Protein AF-A0A537LFT1-F1 (afdb_monomer)

Radius of gyration: 19.48 Å; Cα contacts (8 Å, |Δi|>4): 38; chains: 1; bounding box: 49×19×50 Å

Sequence (87 aa):
MVTQPVSQRYLRLVLVASAVGTVIEWYDFYIFGSLARVLSQQFFSKANPVAAFLETVALFTIGFLIRPLGALVFGRIGDVIGRKYTF

Secondary structure (DSSP, 8-state):
---PPPPHHHHHHHHHHHHHHHHHHHHHHHHHHHHHHHHHHHHS-TT-HHHHHHHHHHHHHHHHHHHHHHHHHHHHHHHHH-GGGT-

InterPro domains:
  IPR005828 Major facilitator, sugar transporter-like [PF00083] (15-86)
  IPR020846 Major facilitator superfamily domain [PS50850] (14-87)
  IPR036259 MFS transporter superfamily [G3DSA:1.20.1250.20] (11-87)
  IPR036259 MFS transporter superfamily [SSF103473] (4-87)

pLDDT: mean 91.59, std 8.17, range [48.75, 97.19]

Foldseek 3Di:
DDDDDDDPVVVVVVVVVVVVVVVVVVVVLVVLVVCLLVCLVVPHDPPDSVVSSVVSVVVSVVVVVCVVVLCVVLVVVCVVVNVVVSD

Structure (mmCIF, N/CA/C/O backbone):
data_AF-A0A537LFT1-F1
#
_entry.id   AF-A0A537LFT1-F1
#
loop_
_atom_site.group_PDB
_atom_site.id
_atom_site.type_symbol
_atom_site.label_atom_id
_atom_site.label_alt_id
_atom_site.label_comp_id
_atom_site.label_asym_id
_atom_site.label_entity_id
_atom_site.label_seq_id
_atom_site.pdbx_PDB_ins_code
_atom_site.Cartn_x
_atom_site.Cartn_y
_atom_site.Cartn_z
_atom_site.occupancy
_atom_site.B_iso_or_equiv
_atom_site.auth_seq_id
_atom_site.auth_comp_id
_atom_site.auth_asym_id
_atom_site.auth_atom_id
_atom_site.pdbx_PDB_model_num
ATOM 1 N N . MET A 1 1 ? -32.763 2.506 22.654 1.00 48.75 1 MET A N 1
ATOM 2 C CA . MET A 1 1 ? -31.382 2.058 22.937 1.00 48.75 1 MET A CA 1
ATOM 3 C C . MET A 1 1 ? -30.574 3.280 23.345 1.00 48.75 1 MET A C 1
ATOM 5 O O . MET A 1 1 ? -30.489 4.207 22.555 1.00 48.75 1 MET A O 1
ATOM 9 N N . VAL A 1 2 ? -30.069 3.334 24.578 1.00 56.03 2 VAL A N 1
ATOM 10 C CA . VAL A 1 2 ? -29.228 4.445 25.055 1.00 56.03 2 VAL A CA 1
ATOM 11 C C . VAL A 1 2 ? -27.793 4.154 24.617 1.00 56.03 2 VAL A C 1
ATOM 13 O O . VAL A 1 2 ? -27.195 3.187 25.083 1.00 56.03 2 VAL A O 1
ATOM 16 N N . THR A 1 3 ? -27.248 4.935 23.686 1.00 67.62 3 THR A N 1
ATOM 17 C CA . THR A 1 3 ? -25.837 4.827 23.292 1.00 67.62 3 THR A CA 1
ATOM 18 C C . THR A 1 3 ? -24.974 5.365 24.426 1.00 67.62 3 THR A C 1
ATOM 20 O O . THR A 1 3 ? -25.041 6.553 24.738 1.00 67.62 3 THR A O 1
ATOM 23 N N . GLN A 1 4 ? -24.177 4.507 25.065 1.00 70.25 4 GLN A N 1
ATOM 24 C CA . GLN A 1 4 ? -23.193 4.982 26.034 1.00 70.25 4 GLN A CA 1
ATOM 25 C C . GLN A 1 4 ? -22.162 5.885 25.337 1.00 70.25 4 GLN A C 1
ATOM 27 O O . GLN A 1 4 ? -21.769 5.592 24.202 1.00 70.25 4 GLN A O 1
ATOM 32 N N . PRO A 1 5 ? -21.713 6.976 25.981 1.00 76.69 5 PRO A N 1
ATOM 33 C CA . PRO A 1 5 ? -20.722 7.863 25.393 1.00 76.69 5 PRO A CA 1
ATOM 34 C C . PRO A 1 5 ? -19.397 7.118 25.198 1.00 76.69 5 PRO A C 1
ATOM 36 O O . PRO A 1 5 ? -18.824 6.558 26.133 1.00 76.69 5 PRO A O 1
ATOM 39 N N . VAL A 1 6 ? -18.901 7.113 23.961 1.00 84.94 6 VAL A N 1
ATOM 40 C CA . VAL A 1 6 ? -17.601 6.532 23.616 1.00 84.94 6 VAL A CA 1
ATOM 41 C C . VAL A 1 6 ? -16.495 7.349 24.292 1.00 84.94 6 VAL A C 1
ATOM 43 O O . VAL A 1 6 ? -16.493 8.577 24.224 1.00 84.94 6 VAL A O 1
ATOM 46 N N . SER A 1 7 ? -15.536 6.690 24.951 1.00 93.25 7 SER A N 1
ATOM 47 C CA . SER A 1 7 ? -14.473 7.413 25.661 1.00 93.25 7 SER A CA 1
ATOM 48 C C . SER A 1 7 ? -13.550 8.178 24.700 1.00 93.25 7 SER A C 1
ATOM 50 O O . SER A 1 7 ? -13.154 7.670 23.650 1.00 93.25 7 SER A O 1
ATOM 52 N N . GLN A 1 8 ? -13.112 9.376 25.098 1.00 93.25 8 GLN A N 1
ATOM 53 C CA . GLN A 1 8 ? -12.178 10.193 24.305 1.00 93.25 8 GLN A CA 1
ATOM 54 C C . GLN A 1 8 ? -10.836 9.491 24.045 1.00 93.25 8 GLN A C 1
ATOM 56 O O . GLN A 1 8 ? -10.196 9.680 23.011 1.00 93.25 8 GLN A O 1
ATOM 61 N N . ARG A 1 9 ? -10.392 8.644 24.983 1.00 93.75 9 ARG A N 1
ATOM 62 C CA . ARG A 1 9 ? -9.189 7.820 24.810 1.00 93.75 9 ARG A CA 1
ATOM 63 C C . ARG A 1 9 ? -9.376 6.783 23.704 1.00 93.75 9 ARG A C 1
ATOM 65 O O . ARG A 1 9 ? -8.461 6.596 22.909 1.00 93.75 9 ARG A O 1
ATOM 72 N N . TYR A 1 10 ? -10.547 6.151 23.640 1.00 92.38 10 TYR A N 1
ATOM 73 C CA . TYR A 1 10 ? -10.870 5.184 22.596 1.00 92.38 10 TYR A CA 1
ATOM 74 C C . TYR A 1 10 ? -10.941 5.843 21.215 1.00 92.38 10 TYR A C 1
ATOM 76 O O . TYR A 1 10 ? -10.332 5.337 20.278 1.00 92.38 10 TYR A O 1
ATOM 84 N N . LEU A 1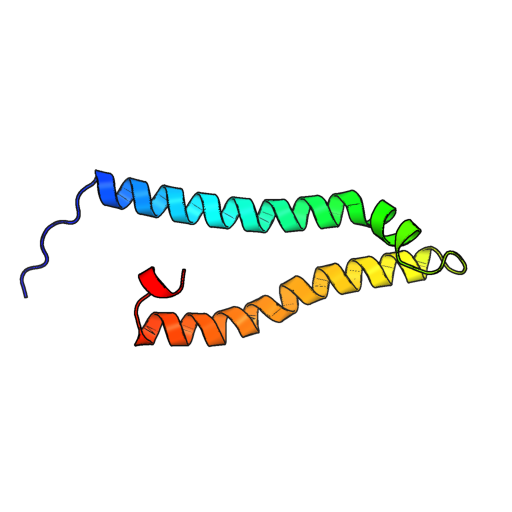 11 ? -11.589 7.007 21.095 1.00 93.50 11 LEU A N 1
ATOM 85 C CA . LEU A 1 11 ? -11.645 7.747 19.826 1.00 93.50 11 LEU A CA 1
ATOM 86 C C . LEU A 1 11 ? -10.249 8.120 19.308 1.00 93.50 11 LEU A C 1
ATOM 88 O O . LEU A 1 11 ? -9.957 7.918 18.131 1.00 93.50 11 LEU A O 1
ATOM 92 N N . ARG A 1 12 ? -9.360 8.597 20.191 1.00 95.44 12 ARG A N 1
ATOM 93 C CA . ARG A 1 12 ? -7.958 8.870 19.828 1.00 95.44 12 ARG A CA 1
ATOM 94 C C . ARG A 1 12 ? -7.225 7.621 19.348 1.00 95.44 12 ARG A C 1
ATOM 96 O O . ARG A 1 12 ? -6.473 7.706 18.387 1.00 95.44 12 ARG A O 1
ATOM 103 N N . LEU A 1 13 ? -7.454 6.478 19.992 1.00 94.19 13 LEU A N 1
ATOM 104 C CA . LEU A 1 13 ? -6.843 5.214 19.585 1.00 94.19 13 LEU A CA 1
ATOM 105 C C . LEU A 1 13 ? -7.302 4.805 18.183 1.00 94.19 13 LEU A C 1
ATOM 107 O O . LEU A 1 13 ? -6.457 4.493 17.352 1.00 94.19 13 LEU A O 1
ATOM 111 N N . VAL A 1 14 ? -8.608 4.857 17.904 1.00 92.38 14 VAL A N 1
ATOM 112 C CA . VAL A 1 14 ? -9.157 4.529 16.577 1.00 92.38 14 VAL A CA 1
ATOM 113 C C . VAL A 1 14 ? -8.595 5.464 15.505 1.00 92.38 14 VAL A C 1
ATOM 115 O O . VAL A 1 14 ? -8.190 4.997 14.447 1.00 92.38 14 VAL A O 1
ATOM 118 N N . LEU A 1 15 ? -8.507 6.768 15.783 1.00 94.44 15 LEU A N 1
ATOM 119 C CA . LEU A 1 15 ? -7.945 7.739 14.842 1.00 94.44 15 LEU A CA 1
ATOM 120 C C . LEU A 1 15 ? -6.479 7.435 14.515 1.00 94.44 15 LEU A C 1
ATOM 122 O O . LEU A 1 15 ? -6.105 7.412 13.345 1.00 94.44 15 LEU A O 1
ATOM 126 N N . VAL A 1 16 ? -5.658 7.180 15.538 1.00 96.25 16 VAL A N 1
ATOM 127 C CA . VAL A 1 16 ? -4.237 6.864 15.346 1.00 96.25 16 VAL A CA 1
ATOM 128 C C . VAL A 1 16 ? -4.071 5.534 14.616 1.00 96.25 16 VAL A C 1
ATOM 130 O O . VAL A 1 16 ? -3.273 5.465 13.688 1.00 96.25 16 VAL A O 1
ATOM 133 N N . ALA A 1 17 ? -4.841 4.504 14.973 1.00 92.62 17 ALA A N 1
ATOM 134 C CA . ALA A 1 17 ? -4.792 3.207 14.299 1.00 92.62 17 ALA A CA 1
ATOM 135 C C . ALA A 1 17 ? -5.119 3.333 12.800 1.00 92.62 17 ALA A C 1
ATOM 137 O O . ALA A 1 17 ? -4.356 2.849 11.965 1.00 92.62 17 ALA A O 1
ATOM 138 N N . SER A 1 18 ? -6.182 4.066 12.449 1.00 92.31 18 SER A N 1
ATOM 139 C CA . SER A 1 18 ? -6.550 4.325 11.049 1.00 92.31 18 SER A CA 1
ATOM 140 C C . SER A 1 18 ? -5.485 5.135 10.298 1.00 92.31 18 SER A C 1
ATOM 142 O O . SER A 1 18 ? -5.184 4.853 9.136 1.00 92.31 18 SER A O 1
ATOM 144 N N . ALA A 1 19 ? -4.885 6.134 10.955 1.00 96.12 19 ALA A N 1
ATOM 145 C CA . ALA A 1 19 ? -3.827 6.945 10.360 1.00 96.12 19 ALA A CA 1
ATOM 146 C C . ALA A 1 19 ? -2.554 6.124 10.103 1.00 96.12 19 ALA A C 1
ATOM 148 O O . ALA A 1 19 ? -1.969 6.227 9.028 1.00 96.12 19 ALA A O 1
ATOM 149 N N . VAL A 1 20 ? -2.150 5.276 11.054 1.00 96.38 20 VAL A N 1
ATOM 150 C CA . VAL A 1 20 ? -0.993 4.381 10.902 1.00 96.38 20 VAL A CA 1
ATOM 151 C C . VAL A 1 20 ? -1.211 3.399 9.755 1.00 96.38 20 VAL A C 1
ATOM 153 O O . VAL A 1 20 ? -0.312 3.248 8.934 1.00 96.38 20 VAL A O 1
ATOM 156 N N . GLY A 1 21 ? -2.401 2.797 9.642 1.00 92.38 21 GLY A N 1
ATOM 157 C CA . GLY A 1 21 ? -2.734 1.935 8.503 1.00 92.38 21 GLY A CA 1
ATOM 158 C C . GLY A 1 21 ? -2.568 2.661 7.165 1.00 92.38 21 GLY A C 1
ATOM 159 O O . GLY A 1 21 ? -1.877 2.172 6.276 1.00 92.38 21 GLY A O 1
ATOM 160 N N . THR A 1 22 ? -3.082 3.893 7.073 1.00 94.06 22 THR A N 1
ATOM 161 C CA . THR A 1 22 ? -2.918 4.738 5.877 1.00 94.06 22 THR A CA 1
ATOM 162 C C . THR A 1 22 ? -1.441 5.003 5.570 1.00 94.06 22 THR A C 1
ATOM 164 O O . THR A 1 22 ? -1.012 4.887 4.425 1.00 94.06 22 THR A O 1
ATOM 167 N N . VAL A 1 23 ? -0.636 5.341 6.581 1.00 97.19 23 VAL A N 1
ATOM 168 C CA . VAL A 1 23 ? 0.801 5.595 6.396 1.00 97.19 23 VAL A CA 1
ATOM 169 C C . VAL A 1 23 ? 1.530 4.348 5.904 1.00 97.19 23 VAL A C 1
ATOM 171 O O . VAL A 1 23 ? 2.360 4.470 5.010 1.00 97.19 23 VAL A O 1
ATOM 174 N N . ILE A 1 24 ? 1.220 3.168 6.448 1.00 94.88 24 ILE A N 1
ATOM 175 C CA . ILE A 1 24 ? 1.837 1.902 6.026 1.00 94.88 24 ILE A CA 1
ATOM 176 C C . ILE A 1 24 ? 1.526 1.616 4.556 1.00 94.88 24 ILE A C 1
ATOM 178 O O . ILE A 1 24 ? 2.442 1.296 3.802 1.00 94.88 24 ILE A O 1
ATOM 182 N N . GLU A 1 25 ? 0.274 1.793 4.126 1.00 92.19 25 GLU A N 1
ATOM 183 C CA . GLU A 1 25 ? -0.088 1.641 2.715 1.00 92.19 25 GLU A CA 1
ATOM 184 C C . GLU A 1 25 ? 0.749 2.576 1.833 1.00 92.19 25 GLU A C 1
ATOM 186 O O . GLU A 1 25 ? 1.418 2.123 0.905 1.00 92.19 25 GLU A O 1
ATOM 191 N N . TRP A 1 26 ? 0.774 3.878 2.139 1.00 94.50 26 TRP A N 1
ATOM 192 C CA . TRP A 1 26 ? 1.538 4.860 1.359 1.00 94.50 26 TRP A CA 1
ATOM 193 C C . TRP A 1 26 ? 3.046 4.619 1.382 1.00 94.50 26 TRP A C 1
ATOM 195 O O . TRP A 1 26 ? 3.710 4.874 0.377 1.00 94.50 26 TRP A O 1
ATOM 205 N N . TYR A 1 27 ? 3.581 4.130 2.499 1.00 96.69 27 TYR A N 1
ATOM 206 C CA . TYR A 1 27 ? 4.989 3.782 2.633 1.00 96.69 27 TYR A CA 1
ATOM 207 C C . TYR A 1 27 ? 5.390 2.703 1.626 1.00 96.69 27 TYR A C 1
ATOM 209 O O . TYR A 1 27 ? 6.397 2.861 0.934 1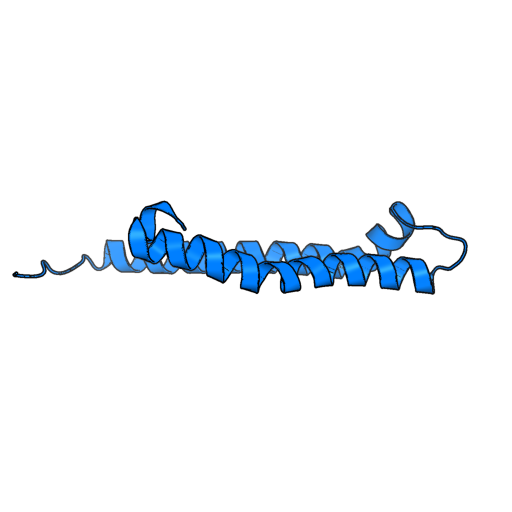.00 96.69 27 TYR A O 1
ATOM 217 N N . ASP A 1 28 ? 4.567 1.666 1.478 1.00 92.69 28 ASP A N 1
ATOM 218 C CA . ASP A 1 28 ? 4.838 0.561 0.559 1.00 92.69 28 ASP A CA 1
ATOM 219 C C . ASP A 1 28 ? 4.827 1.035 -0.907 1.00 92.69 28 ASP A C 1
ATOM 221 O O . ASP A 1 28 ? 5.766 0.780 -1.667 1.00 92.69 28 ASP A O 1
ATOM 225 N N . PHE A 1 29 ? 3.836 1.854 -1.295 1.00 92.75 29 PHE A N 1
ATOM 226 C CA . PHE A 1 29 ? 3.800 2.450 -2.640 1.00 92.75 29 PHE A CA 1
ATOM 227 C C . PHE A 1 29 ? 4.972 3.404 -2.892 1.00 92.75 29 PHE A C 1
ATOM 229 O O . PHE A 1 29 ? 5.533 3.421 -3.991 1.00 92.75 29 PHE A O 1
ATOM 236 N N . TYR A 1 30 ? 5.355 4.198 -1.893 1.00 95.19 30 TYR A N 1
ATOM 2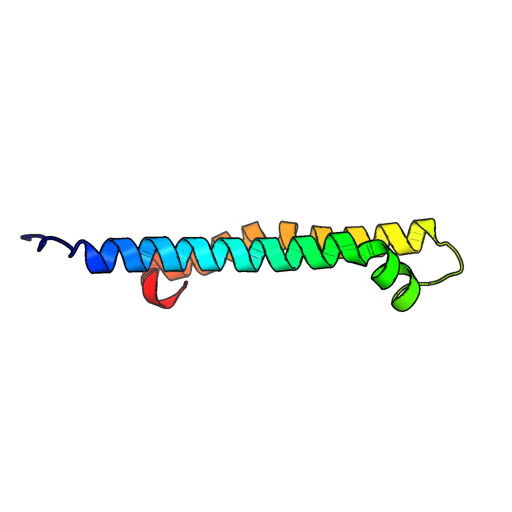37 C CA . TYR A 1 30 ? 6.470 5.131 -2.012 1.00 95.19 30 TYR A CA 1
ATOM 238 C C . TYR A 1 30 ? 7.801 4.401 -2.210 1.00 95.19 30 TYR A C 1
ATOM 240 O O . TYR A 1 30 ? 8.583 4.759 -3.097 1.00 95.19 30 TYR A O 1
ATOM 248 N N . ILE A 1 31 ? 8.057 3.348 -1.430 1.00 96.31 31 ILE A N 1
ATOM 249 C CA . ILE A 1 31 ? 9.272 2.546 -1.584 1.00 96.31 31 ILE A CA 1
ATOM 250 C C . ILE A 1 31 ? 9.282 1.822 -2.926 1.00 96.31 31 ILE A C 1
ATOM 252 O O . ILE A 1 31 ? 10.294 1.889 -3.623 1.00 96.31 31 ILE A O 1
ATOM 256 N N . PHE A 1 32 ? 8.170 1.213 -3.346 1.00 95.56 32 PHE A N 1
ATOM 257 C CA . PHE A 1 32 ? 8.107 0.571 -4.659 1.00 95.56 32 PHE A CA 1
ATOM 258 C C . PHE A 1 32 ? 8.409 1.571 -5.782 1.00 95.56 32 PHE A C 1
ATOM 260 O O . PHE A 1 32 ? 9.248 1.306 -6.643 1.00 95.56 32 PHE A O 1
ATOM 267 N N . GLY A 1 33 ? 7.756 2.737 -5.766 1.00 94.75 33 GLY A N 1
ATOM 268 C CA . GLY A 1 33 ? 7.943 3.773 -6.781 1.00 94.75 33 GLY A CA 1
ATOM 269 C C . GLY A 1 33 ? 9.364 4.339 -6.798 1.00 94.75 33 GLY A C 1
ATOM 270 O O . GLY A 1 33 ? 9.965 4.458 -7.866 1.00 94.75 33 GLY A O 1
ATOM 271 N N . SER A 1 34 ? 9.939 4.632 -5.628 1.00 96.69 34 SER A N 1
ATOM 272 C CA . SER A 1 34 ? 11.318 5.135 -5.525 1.00 96.69 34 SER A CA 1
ATOM 273 C C . SER A 1 34 ? 12.354 4.105 -5.990 1.00 96.69 34 SER A C 1
ATOM 275 O O . SER A 1 34 ? 13.346 4.472 -6.625 1.00 96.69 34 SER A O 1
ATOM 277 N N . LEU A 1 35 ? 12.101 2.814 -5.755 1.00 97.19 35 LEU A N 1
ATOM 278 C CA . LEU A 1 35 ? 12.962 1.716 -6.194 1.00 97.19 35 LEU A CA 1
ATOM 279 C C . LEU A 1 35 ? 12.614 1.176 -7.586 1.00 97.19 35 LEU A C 1
ATOM 281 O O . LEU A 1 35 ? 13.312 0.281 -8.060 1.00 97.19 35 LEU A O 1
ATOM 285 N N . ALA A 1 36 ? 11.614 1.716 -8.289 1.00 96.31 36 ALA A N 1
ATOM 286 C CA . ALA A 1 36 ? 11.126 1.158 -9.554 1.00 96.31 36 ALA A CA 1
ATOM 287 C C . ALA A 1 36 ? 12.238 0.969 -10.600 1.00 96.31 36 ALA A C 1
ATOM 289 O O . ALA A 1 36 ? 12.283 -0.041 -11.297 1.00 96.31 36 ALA A O 1
ATOM 290 N N . ARG A 1 37 ? 13.200 1.897 -10.680 1.00 95.06 37 ARG A N 1
ATOM 291 C CA . ARG A 1 37 ? 14.358 1.755 -11.578 1.00 95.06 37 ARG A CA 1
ATOM 292 C C . ARG A 1 37 ? 15.268 0.587 -11.186 1.00 95.06 37 ARG A C 1
ATOM 294 O O . ARG A 1 37 ? 15.753 -0.121 -12.063 1.00 95.06 37 ARG A O 1
ATOM 301 N N . VAL A 1 38 ? 15.506 0.399 -9.890 1.00 96.19 38 VAL A N 1
ATOM 302 C CA . VAL A 1 38 ? 16.333 -0.697 -9.364 1.00 96.19 38 VAL A CA 1
ATOM 303 C C . VAL A 1 38 ? 15.630 -2.034 -9.596 1.00 96.19 38 VAL A C 1
ATOM 305 O O . VAL A 1 38 ? 16.236 -2.959 -10.131 1.00 96.19 38 VAL A O 1
ATOM 308 N N . LEU A 1 39 ? 14.335 -2.110 -9.276 1.00 96.06 39 LEU A N 1
ATOM 309 C CA . LEU A 1 39 ? 13.501 -3.290 -9.514 1.00 96.06 39 LEU A CA 1
ATOM 310 C C . LEU A 1 39 ? 13.475 -3.656 -11.005 1.00 96.06 39 LEU A C 1
ATOM 312 O O . LEU A 1 39 ? 13.696 -4.811 -11.358 1.00 96.06 39 LEU A O 1
ATOM 316 N N . SER A 1 40 ? 13.319 -2.666 -11.885 1.00 97.00 40 SER A N 1
ATOM 317 C CA . SER A 1 40 ? 13.337 -2.865 -13.335 1.00 97.00 40 SER A CA 1
ATOM 318 C C . SER A 1 40 ? 14.611 -3.552 -13.831 1.00 97.00 40 SER A C 1
ATOM 320 O O . SER A 1 40 ? 14.549 -4.517 -14.589 1.00 97.00 40 SER A O 1
ATOM 322 N N . GLN A 1 41 ? 15.774 -3.104 -13.357 1.00 94.75 41 GLN A N 1
ATOM 323 C CA . GLN A 1 41 ? 17.068 -3.657 -13.769 1.00 94.75 41 GLN A CA 1
ATOM 324 C C . GLN A 1 41 ? 17.351 -5.054 -13.207 1.00 94.75 41 GLN A C 1
ATOM 326 O O . GLN A 1 41 ? 18.178 -5.777 -13.774 1.00 94.75 41 GLN A O 1
ATOM 331 N N . GLN A 1 42 ? 16.713 -5.399 -12.087 1.00 95.19 42 GLN A N 1
ATOM 332 C CA . GLN A 1 42 ? 16.945 -6.647 -11.371 1.00 95.19 42 GLN A CA 1
ATOM 333 C C . GLN A 1 42 ? 15.981 -7.760 -11.791 1.00 95.19 42 GLN A C 1
ATOM 335 O O . GLN A 1 42 ? 16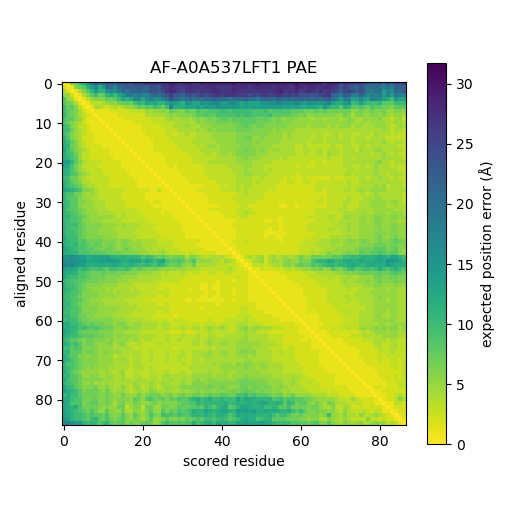.385 -8.921 -11.824 1.00 95.19 42 GLN A O 1
ATOM 340 N N . PHE A 1 43 ? 14.731 -7.418 -12.112 1.00 93.81 43 PHE A N 1
ATOM 341 C CA . PHE A 1 43 ? 13.668 -8.394 -12.367 1.00 93.81 43 PHE A CA 1
ATOM 342 C C . PHE A 1 43 ? 13.281 -8.544 -13.843 1.00 93.81 43 PHE A C 1
ATOM 344 O O . PHE A 1 43 ? 12.701 -9.567 -14.199 1.00 93.81 43 PHE A O 1
ATOM 351 N N . PHE A 1 44 ? 13.612 -7.581 -14.709 1.00 94.12 44 PHE A N 1
ATOM 352 C CA . PHE A 1 44 ? 13.195 -7.588 -16.115 1.00 94.12 44 PHE A CA 1
ATOM 353 C C . PHE A 1 44 ? 14.372 -7.584 -17.100 1.00 94.12 44 PHE A C 1
ATOM 355 O O . PHE A 1 44 ? 15.535 -7.377 -16.742 1.00 94.12 44 PHE A O 1
ATOM 362 N N . SER A 1 45 ? 14.070 -7.865 -18.373 1.00 88.88 45 SER A N 1
ATOM 363 C CA . SER A 1 45 ? 15.083 -8.032 -19.420 1.00 88.88 45 SER A CA 1
ATOM 364 C C . SER A 1 45 ? 15.841 -6.738 -19.710 1.00 88.88 45 SER A C 1
ATOM 366 O O . SER A 1 45 ? 15.262 -5.694 -20.001 1.00 88.88 45 SER A O 1
ATOM 368 N N . LYS A 1 46 ? 17.172 -6.831 -19.748 1.00 86.44 46 LYS A N 1
ATOM 369 C CA . LYS A 1 46 ? 18.054 -5.702 -20.084 1.00 86.44 46 LYS A CA 1
ATOM 370 C C . LYS A 1 46 ? 18.099 -5.388 -21.583 1.00 86.44 46 LYS A C 1
ATOM 372 O O . LYS A 1 46 ? 18.682 -4.377 -21.960 1.00 86.44 46 LYS A O 1
ATOM 377 N N . ALA A 1 47 ? 17.497 -6.229 -22.430 1.00 91.94 47 ALA A N 1
ATOM 378 C CA . ALA A 1 47 ? 17.494 -6.044 -23.883 1.00 91.94 47 ALA A CA 1
ATOM 379 C C . ALA A 1 47 ? 16.752 -4.766 -24.308 1.00 91.94 47 ALA A C 1
ATOM 381 O O . ALA A 1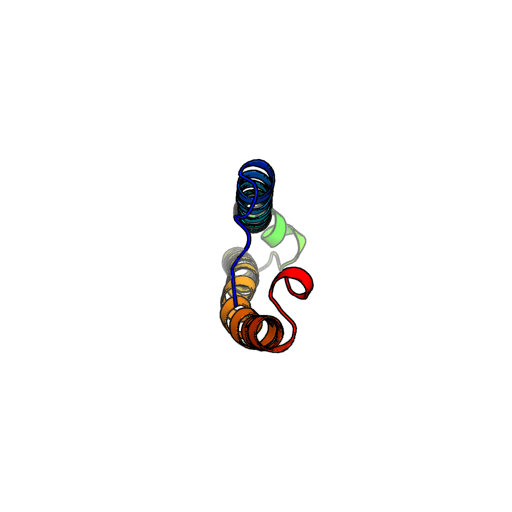 47 ? 17.164 -4.098 -25.252 1.00 91.94 47 ALA A O 1
ATOM 382 N N . ASN A 1 48 ? 15.683 -4.408 -23.588 1.00 94.19 48 ASN A N 1
ATOM 383 C CA . ASN A 1 48 ? 14.960 -3.158 -23.786 1.00 94.19 48 ASN A CA 1
ATOM 384 C C . ASN A 1 48 ? 14.679 -2.494 -22.424 1.00 94.19 48 ASN A C 1
ATOM 386 O O . ASN A 1 48 ? 13.664 -2.791 -21.790 1.00 94.19 48 ASN A O 1
ATOM 390 N N . PRO A 1 49 ? 15.555 -1.576 -21.974 1.00 92.31 49 PRO A N 1
ATOM 391 C CA . PRO A 1 49 ? 15.422 -0.911 -20.678 1.00 92.31 49 PRO A CA 1
ATOM 392 C C . PRO A 1 49 ? 14.128 -0.106 -20.517 1.00 92.31 49 PRO A C 1
ATOM 394 O O . PRO A 1 49 ? 13.639 0.052 -19.401 1.00 92.31 49 PRO A O 1
ATOM 397 N N . VAL A 1 50 ? 13.566 0.404 -21.619 1.00 94.94 50 VAL A N 1
ATOM 398 C CA . VAL A 1 50 ? 12.300 1.149 -21.586 1.00 94.94 50 VAL A CA 1
ATOM 399 C C . VAL A 1 50 ? 11.144 0.193 -21.313 1.00 94.94 50 VAL A C 1
ATOM 401 O O . VAL A 1 50 ? 10.348 0.450 -20.414 1.00 94.94 50 VAL A O 1
ATOM 404 N N . ALA A 1 51 ? 11.082 -0.932 -22.032 1.00 96.12 51 ALA A N 1
ATOM 405 C CA . ALA A 1 51 ? 10.058 -1.952 -21.811 1.00 96.12 5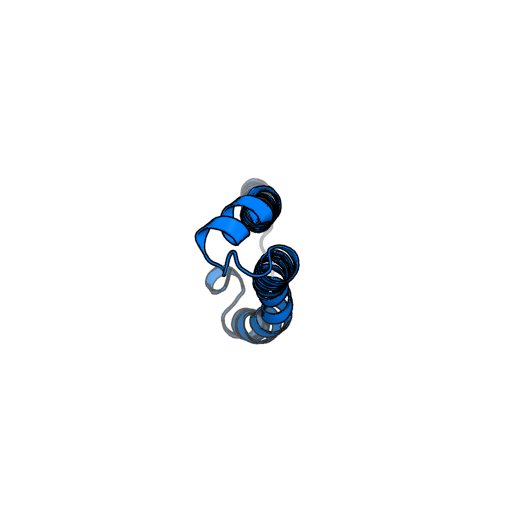1 ALA A CA 1
ATOM 406 C C . ALA A 1 51 ? 10.122 -2.516 -20.381 1.00 96.12 51 ALA A C 1
ATOM 408 O O . ALA A 1 51 ? 9.106 -2.542 -19.693 1.00 96.12 51 ALA A O 1
ATOM 409 N N . ALA A 1 52 ? 11.321 -2.842 -19.889 1.00 96.44 52 ALA A N 1
ATOM 410 C CA . ALA A 1 52 ? 11.534 -3.322 -18.523 1.00 96.44 52 ALA A CA 1
ATOM 411 C C . ALA A 1 52 ? 11.037 -2.338 -17.448 1.00 96.44 52 ALA A C 1
ATOM 413 O O . ALA A 1 52 ? 10.542 -2.738 -16.389 1.00 96.44 52 ALA A O 1
ATOM 414 N N . PHE A 1 53 ? 11.194 -1.030 -17.675 1.00 96.00 53 PHE A N 1
ATOM 415 C CA . PHE A 1 53 ? 10.696 -0.019 -16.744 1.00 96.00 53 PHE A CA 1
ATOM 416 C C . PHE A 1 53 ? 9.169 0.078 -16.797 1.00 96.00 53 PHE A C 1
ATOM 418 O O . PHE A 1 53 ? 8.524 0.121 -15.748 1.00 96.00 53 PHE A O 1
ATOM 425 N N . LEU A 1 54 ? 8.584 0.036 -17.998 1.00 96.44 54 LEU A N 1
ATOM 426 C CA . LEU A 1 54 ? 7.130 0.021 -18.183 1.00 96.44 54 LEU A CA 1
ATOM 427 C C . LEU A 1 54 ? 6.478 -1.204 -17.534 1.00 96.44 54 LEU A C 1
ATOM 429 O O . LEU A 1 54 ? 5.443 -1.056 -16.893 1.00 96.44 54 LEU A O 1
ATOM 433 N N . GLU A 1 55 ? 7.093 -2.382 -17.627 1.00 95.50 55 GLU A N 1
ATOM 434 C CA . GLU A 1 55 ? 6.623 -3.596 -16.947 1.00 95.50 55 GLU A CA 1
ATOM 435 C C . GLU A 1 55 ? 6.640 -3.434 -15.418 1.00 95.50 55 GLU A C 1
ATOM 437 O O . GLU A 1 55 ? 5.684 -3.803 -14.734 1.00 95.50 55 GLU A O 1
ATOM 442 N N . THR A 1 56 ? 7.677 -2.791 -14.871 1.00 96.38 56 THR A N 1
ATOM 443 C CA . THR A 1 56 ? 7.757 -2.503 -13.427 1.00 96.38 56 THR A CA 1
ATOM 444 C C . THR A 1 56 ? 6.664 -1.530 -12.978 1.00 96.38 56 THR A C 1
ATOM 446 O O . THR A 1 56 ? 6.015 -1.744 -11.953 1.00 96.38 56 THR A O 1
ATOM 449 N N . VAL A 1 57 ? 6.417 -0.472 -13.754 1.00 95.19 57 VAL A N 1
ATOM 450 C CA . VAL A 1 57 ? 5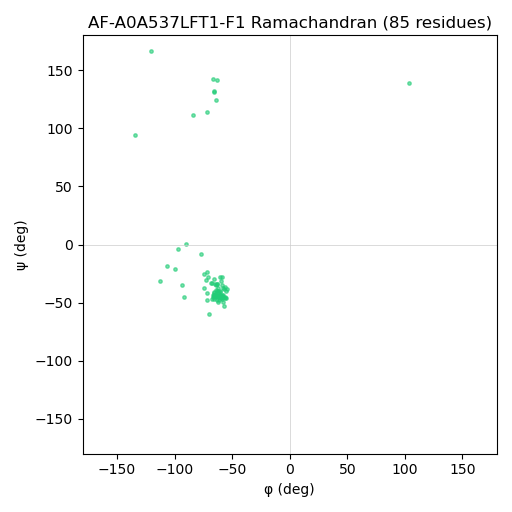.330 0.487 -13.490 1.00 95.19 57 VAL A CA 1
ATOM 451 C C . VAL A 1 57 ? 3.952 -0.165 -13.681 1.00 95.19 57 VAL A C 1
ATOM 453 O O . VAL A 1 57 ? 3.010 0.147 -12.948 1.00 95.19 57 VAL A O 1
ATOM 456 N N . ALA A 1 58 ? 3.813 -1.106 -14.616 1.00 95.56 58 ALA A N 1
ATOM 457 C CA . ALA A 1 58 ? 2.586 -1.879 -14.781 1.00 95.56 58 ALA A CA 1
ATOM 458 C C . ALA A 1 58 ? 2.289 -2.713 -13.525 1.00 95.56 58 ALA A C 1
ATOM 460 O O . ALA A 1 58 ? 1.169 -2.646 -13.018 1.00 95.56 58 ALA A O 1
ATOM 461 N N . LEU A 1 59 ? 3.288 -3.403 -12.958 1.00 93.81 59 LEU A N 1
ATOM 462 C CA . LEU A 1 59 ? 3.136 -4.115 -11.682 1.00 93.81 59 LEU A CA 1
ATOM 463 C C . LEU A 1 59 ? 2.707 -3.183 -10.541 1.00 93.81 59 LEU A C 1
ATOM 465 O O . LEU A 1 59 ? 1.782 -3.514 -9.799 1.00 93.81 59 LEU A O 1
ATOM 469 N N . PHE A 1 60 ? 3.311 -1.996 -10.439 1.00 93.25 60 PHE A N 1
ATOM 470 C CA . PHE A 1 60 ? 2.884 -0.976 -9.473 1.00 93.25 60 PHE A CA 1
ATOM 471 C C . PHE A 1 60 ? 1.399 -0.616 -9.634 1.00 93.25 60 PHE A C 1
ATOM 473 O O . PHE A 1 60 ? 0.645 -0.556 -8.662 1.00 93.25 60 PHE A O 1
ATOM 480 N N . THR A 1 61 ? 0.962 -0.422 -10.879 1.00 93.44 61 THR A N 1
ATOM 481 C CA . THR A 1 61 ? -0.409 -0.018 -11.222 1.00 93.44 61 THR A CA 1
ATOM 482 C C . THR A 1 61 ? -1.430 -1.116 -10.920 1.00 93.44 61 THR A C 1
ATOM 484 O O . THR A 1 61 ? -2.547 -0.813 -10.497 1.00 93.44 61 THR A O 1
ATOM 487 N N . ILE A 1 62 ? -1.054 -2.393 -11.054 1.00 94.12 62 ILE A N 1
ATOM 488 C CA . ILE A 1 62 ? -1.921 -3.526 -10.691 1.00 94.12 62 ILE A CA 1
ATOM 489 C C . ILE A 1 62 ? -2.357 -3.435 -9.223 1.00 94.12 62 ILE A C 1
ATOM 491 O O . ILE A 1 62 ? -3.528 -3.675 -8.923 1.00 94.12 62 ILE A O 1
ATOM 495 N N . GLY A 1 63 ? -1.470 -3.001 -8.320 1.00 86.81 63 GLY A N 1
ATOM 496 C CA . GLY A 1 63 ? -1.820 -2.781 -6.915 1.00 86.81 63 GLY A CA 1
ATOM 497 C C . GLY A 1 63 ? -2.993 -1.809 -6.731 1.00 86.81 63 GLY A C 1
ATOM 498 O O . GLY A 1 63 ? -3.853 -2.041 -5.886 1.00 86.81 63 GLY A O 1
ATOM 499 N N . PHE A 1 64 ? -3.098 -0.769 -7.566 1.00 90.06 64 PHE A N 1
ATOM 500 C CA . PHE A 1 64 ? -4.221 0.177 -7.539 1.00 90.06 64 PHE A CA 1
ATOM 501 C C . PHE A 1 64 ? -5.499 -0.413 -8.133 1.00 90.06 64 PHE A C 1
ATOM 503 O O . PHE A 1 64 ? -6.581 -0.166 -7.603 1.00 90.06 64 PHE A O 1
ATOM 510 N N . LEU A 1 65 ? -5.385 -1.211 -9.197 1.00 92.94 65 LEU A N 1
ATOM 511 C CA . LEU A 1 65 ? -6.530 -1.870 -9.836 1.00 92.94 65 LEU A CA 1
ATOM 512 C C . LEU A 1 65 ? -7.189 -2.915 -8.929 1.00 92.94 65 LEU A C 1
ATOM 514 O O . LEU A 1 65 ? -8.396 -3.132 -9.013 1.00 92.94 65 LEU A O 1
ATOM 518 N N . ILE A 1 66 ? -6.418 -3.535 -8.035 1.00 94.31 66 ILE A N 1
ATOM 519 C CA . ILE A 1 66 ? -6.939 -4.499 -7.060 1.00 94.31 66 ILE A CA 1
ATOM 520 C C . ILE A 1 66 ? -7.711 -3.798 -5.930 1.00 94.31 66 ILE A C 1
ATOM 522 O O . ILE A 1 66 ? -8.624 -4.395 -5.360 1.00 94.31 66 ILE A O 1
ATOM 526 N N . ARG A 1 67 ? -7.428 -2.525 -5.615 1.00 91.94 67 ARG A N 1
ATOM 527 C CA . ARG A 1 67 ? -8.087 -1.818 -4.498 1.00 91.94 67 ARG A CA 1
ATOM 528 C C . ARG A 1 67 ? -9.615 -1.744 -4.617 1.00 91.94 67 ARG A C 1
ATOM 530 O O . ARG A 1 67 ? -10.259 -2.047 -3.618 1.00 91.94 67 ARG A O 1
ATOM 537 N N . PRO A 1 68 ? -10.232 -1.409 -5.771 1.00 94.75 68 PRO A N 1
ATOM 538 C CA . PRO A 1 68 ? -11.683 -1.508 -5.933 1.00 94.75 68 PRO A CA 1
ATOM 539 C C . PRO A 1 68 ? -12.235 -2.903 -5.621 1.00 94.75 68 PRO A C 1
ATOM 541 O O . PRO A 1 68 ? -13.267 -3.019 -4.966 1.00 94.75 68 PRO A O 1
ATOM 544 N N . LEU A 1 69 ? -11.535 -3.964 -6.033 1.00 95.56 69 LEU A N 1
ATOM 545 C CA . LEU A 1 69 ? -11.945 -5.343 -5.750 1.00 95.56 69 LEU A CA 1
ATOM 546 C C . LEU A 1 69 ? -11.855 -5.649 -4.252 1.00 95.56 69 LEU A C 1
ATOM 548 O O . LEU A 1 69 ? -12.801 -6.183 -3.675 1.00 95.56 69 LEU A O 1
ATOM 552 N N . GLY A 1 70 ? -10.760 -5.245 -3.606 1.00 93.19 70 GLY A N 1
ATOM 553 C CA . GLY A 1 70 ? -10.611 -5.334 -2.155 1.00 93.19 70 GLY A CA 1
ATOM 554 C C . GLY A 1 70 ? -11.709 -4.562 -1.421 1.00 93.19 70 GLY A C 1
ATOM 555 O O . GLY A 1 70 ? -12.334 -5.103 -0.516 1.00 93.19 70 GLY A O 1
ATOM 556 N N . ALA A 1 71 ? -12.017 -3.338 -1.851 1.00 93.50 71 ALA A N 1
ATOM 557 C CA . ALA A 1 71 ? -13.070 -2.519 -1.260 1.00 93.50 71 ALA A CA 1
ATOM 558 C C . ALA A 1 71 ? -14.459 -3.160 -1.397 1.00 93.50 71 ALA A C 1
ATOM 560 O O . ALA A 1 71 ? -15.245 -3.096 -0.457 1.00 93.50 71 ALA A O 1
ATOM 561 N N . LEU A 1 72 ? -14.761 -3.819 -2.519 1.00 95.62 72 LEU A N 1
ATOM 562 C CA . LEU A 1 72 ? -16.018 -4.555 -2.686 1.00 95.62 72 LEU A CA 1
ATOM 563 C C . LEU A 1 72 ? -16.105 -5.756 -1.733 1.00 95.62 72 LEU A C 1
ATOM 565 O O . LEU A 1 72 ? -17.121 -5.939 -1.062 1.00 95.62 72 LEU A O 1
ATOM 569 N N . VAL A 1 73 ? -15.038 -6.555 -1.648 1.00 95.06 73 VAL A N 1
ATOM 570 C CA . VAL A 1 73 ? -15.000 -7.763 -0.809 1.00 95.06 73 VAL A CA 1
ATOM 571 C C . VAL A 1 73 ? -14.971 -7.398 0.677 1.00 95.06 73 VAL A C 1
ATOM 573 O O . VAL A 1 73 ? -15.888 -7.747 1.420 1.00 95.06 73 VAL A O 1
ATOM 576 N N . PHE A 1 74 ? -13.955 -6.658 1.117 1.00 94.31 74 PHE A N 1
ATOM 577 C CA . PHE A 1 74 ? -13.783 -6.269 2.517 1.00 94.31 74 PHE A CA 1
ATOM 578 C C . PHE A 1 74 ? -14.820 -5.236 2.964 1.00 94.31 74 PHE A C 1
ATOM 580 O O . PHE A 1 74 ? -15.219 -5.245 4.123 1.00 94.31 74 PHE A O 1
ATOM 587 N N . GLY A 1 75 ? -15.343 -4.401 2.063 1.00 93.69 75 GLY A N 1
ATOM 588 C CA . GLY A 1 75 ? -16.485 -3.537 2.367 1.00 93.69 75 GLY A CA 1
ATOM 589 C C . GLY A 1 75 ? -17.723 -4.355 2.722 1.00 93.69 75 GLY A C 1
ATOM 590 O O . GLY A 1 75 ? -18.305 -4.156 3.787 1.00 93.69 75 GLY A O 1
ATOM 591 N N . ARG A 1 76 ? -18.067 -5.360 1.902 1.00 94.94 76 ARG A N 1
ATOM 592 C CA . ARG A 1 76 ? -19.204 -6.243 2.190 1.00 94.94 76 ARG A CA 1
ATOM 593 C C . ARG A 1 76 ? -19.015 -7.036 3.482 1.00 94.94 76 ARG A C 1
ATOM 595 O O . ARG A 1 76 ? -19.966 -7.172 4.249 1.00 94.94 76 ARG A O 1
ATOM 602 N N . ILE A 1 77 ? -17.813 -7.558 3.730 1.00 95.56 77 ILE A N 1
ATOM 603 C CA . ILE A 1 77 ? -17.500 -8.278 4.974 1.00 95.56 77 ILE A CA 1
ATOM 604 C C . ILE A 1 77 ? -17.621 -7.336 6.179 1.00 95.56 77 ILE A C 1
ATOM 606 O O . ILE A 1 77 ? -18.259 -7.692 7.169 1.00 95.56 77 ILE A O 1
ATOM 610 N N . GLY A 1 78 ? -17.091 -6.117 6.074 1.00 94.56 78 GLY A N 1
ATOM 611 C CA . GLY A 1 78 ? -17.166 -5.103 7.124 1.00 94.56 78 GLY A CA 1
ATOM 612 C C . GLY A 1 78 ? -18.594 -4.662 7.440 1.00 94.56 78 GLY A C 1
ATOM 613 O O . GLY A 1 78 ? -18.897 -4.410 8.607 1.00 94.56 78 GLY A O 1
ATOM 614 N N . ASP A 1 79 ? -19.470 -4.625 6.435 1.00 94.38 79 ASP A N 1
ATOM 615 C CA . ASP A 1 79 ? -20.892 -4.314 6.605 1.00 94.38 79 ASP A CA 1
ATOM 616 C C . ASP A 1 79 ? -21.675 -5.459 7.275 1.00 94.38 79 ASP A C 1
ATOM 618 O O . ASP A 1 79 ? -22.642 -5.197 7.989 1.00 94.38 79 ASP A O 1
ATOM 622 N N . VAL A 1 80 ? -21.272 -6.721 7.074 1.00 94.81 80 VAL A N 1
ATOM 623 C CA . VAL A 1 80 ? -21.979 -7.904 7.609 1.00 94.81 80 VAL A CA 1
ATOM 624 C C . VAL A 1 80 ? -21.449 -8.343 8.980 1.00 94.81 80 VAL A C 1
ATOM 626 O O . VAL A 1 80 ? -22.236 -8.648 9.872 1.00 94.81 80 VAL A O 1
ATOM 629 N N . ILE A 1 81 ? -20.126 -8.398 9.155 1.00 93.25 81 ILE A N 1
ATOM 630 C CA . ILE A 1 81 ? -19.451 -8.946 10.351 1.00 93.25 81 ILE A CA 1
ATOM 631 C C . ILE A 1 81 ? -19.006 -7.827 11.307 1.00 93.25 81 ILE A C 1
ATOM 633 O O . ILE A 1 81 ? -18.826 -8.043 12.506 1.00 93.25 81 ILE A O 1
ATOM 637 N N . GLY A 1 82 ? -18.868 -6.604 10.793 1.00 88.56 82 GLY A N 1
ATOM 638 C CA . GLY A 1 82 ? -18.413 -5.438 11.537 1.00 88.56 82 GLY A CA 1
ATOM 639 C C . GLY A 1 82 ? -16.958 -5.075 11.233 1.00 88.56 82 GLY A C 1
ATOM 640 O O . GLY A 1 82 ? -16.065 -5.921 11.155 1.00 88.56 82 GLY A O 1
ATOM 641 N N . ARG A 1 83 ? -16.706 -3.765 11.117 1.00 86.44 83 ARG A N 1
ATOM 642 C CA . ARG A 1 83 ? -15.419 -3.203 10.666 1.00 86.44 83 ARG A CA 1
ATOM 643 C C . ARG A 1 83 ? -14.222 -3.603 11.527 1.00 86.44 83 ARG A C 1
ATOM 645 O O . ARG A 1 83 ? -13.164 -3.845 10.973 1.00 86.44 83 ARG A O 1
ATOM 652 N N . LYS A 1 84 ? -14.406 -3.757 12.844 1.00 82.94 84 LYS A N 1
ATOM 653 C CA . LYS A 1 84 ? -13.345 -4.148 13.795 1.00 82.94 84 LYS A CA 1
ATOM 654 C C . LYS A 1 84 ? -12.698 -5.506 13.480 1.00 82.94 84 LYS A C 1
ATOM 656 O O . LYS A 1 84 ? -11.569 -5.746 13.881 1.00 82.94 84 LYS A O 1
ATOM 661 N N . TYR A 1 85 ? -13.437 -6.417 12.848 1.00 80.06 85 TYR A N 1
ATOM 662 C CA . TYR A 1 85 ? -12.940 -7.753 12.505 1.00 80.06 85 TYR A CA 1
ATOM 663 C C . TYR A 1 85 ? -12.429 -7.837 11.062 1.00 80.06 85 TYR A C 1
ATOM 665 O O . TYR A 1 85 ? -11.951 -8.888 10.651 1.00 80.06 85 TYR A O 1
ATOM 673 N N . THR A 1 86 ? -12.567 -6.753 10.295 1.00 82.25 86 THR A N 1
ATOM 674 C CA . THR A 1 86 ? -12.246 -6.709 8.862 1.00 82.25 86 THR A CA 1
ATOM 675 C C . THR A 1 86 ? -11.041 -5.815 8.561 1.00 82.25 86 THR 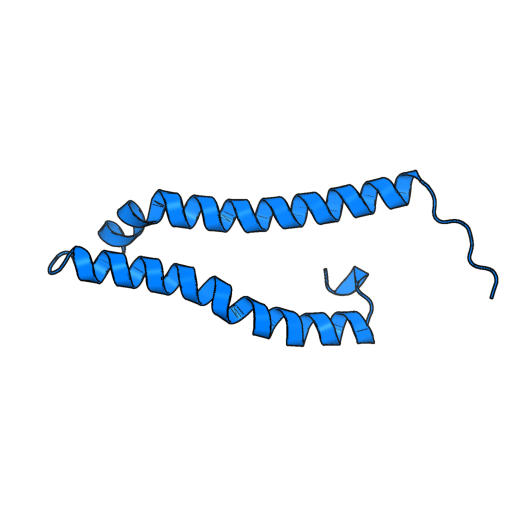A C 1
ATOM 677 O O . THR A 1 86 ? -10.302 -6.109 7.627 1.00 82.25 86 THR A O 1
ATOM 680 N N . PHE A 1 87 ? -10.845 -4.757 9.353 1.00 76.25 87 PHE A N 1
ATOM 681 C CA . PHE A 1 87 ? -9.753 -3.784 9.278 1.00 76.25 87 PHE A CA 1
ATOM 682 C C . PHE A 1 87 ? -9.111 -3.639 10.660 1.00 76.25 87 PHE A C 1
ATOM 684 O O . PHE A 1 87 ? -7.874 -3.488 10.717 1.00 76.25 87 PHE A O 1
#

Mean predicted aligned error: 5.4 Å

Solvent-accessible surface area (backbone atoms only — not comparable to full-atom values): 5030 Å² total; per-residue (Å²): 135,88,80,76,84,78,52,71,68,56,54,51,49,55,53,51,53,54,49,51,53,51,49,53,55,52,48,54,55,49,51,51,61,75,38,33,69,60,50,15,70,74,76,37,60,79,89,44,61,67,59,19,39,50,54,41,52,47,57,58,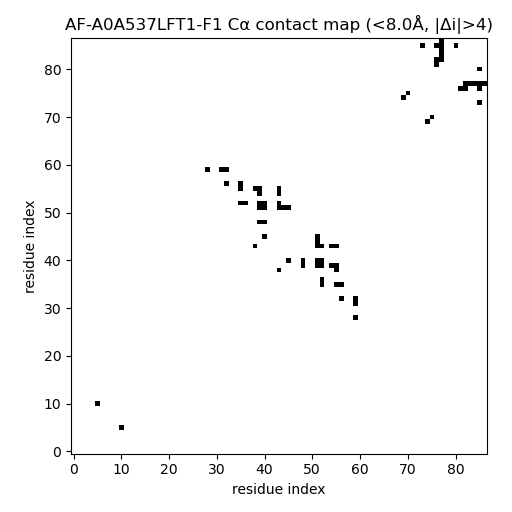49,48,62,60,66,46,44,65,55,48,49,56,54,52,45,53,47,20,73,73,77,35,50,86,84,66,109

Organism: NCBI:txid2569760